Protein AF-A0A4Y7U403-F1 (afdb_monomer)

Nearest PDB structures (foldseek):
  3is6-assembly1_B  TM=7.990E-01  e=5.397E-08  Porphyromonas gingivalis W83
  3ftj-assembly1_A  TM=7.910E-01  e=5.397E-08  Aggregatibacter actinomycetemcomitans
  5lil-assembly1_B  TM=7.502E-01  e=8.445E-07  Aggregatibacter actinomycetemcomitans
  5f9q-assembly1_A  TM=7.438E-01  e=1.240E-06  Bacillus amyloliquefaciens
  5lj7-assembly1_B  TM=7.281E-01  e=1.240E-05  Aggregatibacter actinomycetemcomitans

pLDDT: mean 91.16, std 10.07, range [35.16, 98.31]

Foldseek 3Di:
DDDDDLVVQVVCVVPPVPPPDDKDKDPAFDWDWKADDPDIDTDRQEIEIAQCPCVPDVWAWPDADNHSQQVDAQEKEAEPVVCCVHQVPHDQAQGWMDDPNDTHGYGTYTYDDPPDPRDRRMYTYDDDRDPPD

Mean predicted aligned error: 4.53 Å

Structure (mmCIF, N/CA/C/O backbone):
data_AF-A0A4Y7U403-F1
#
_entry.id   AF-A0A4Y7U403-F1
#
loop_
_atom_site.group_PDB
_atom_site.id
_atom_site.type_symbol
_atom_site.label_atom_id
_atom_site.label_alt_id
_atom_site.label_comp_id
_atom_site.label_asym_id
_atom_site.label_entity_id
_atom_site.label_seq_id
_atom_site.pdbx_PDB_ins_code
_atom_site.Cartn_x
_atom_site.Cartn_y
_atom_site.Cartn_z
_atom_site.occupancy
_atom_site.B_iso_or_equiv
_atom_site.auth_seq_id
_atom_site.auth_comp_id
_atom_site.auth_asym_id
_atom_site.auth_atom_id
_atom_site.pdbx_PDB_model_num
ATOM 1 N N . TRP A 1 1 ? 24.349 -1.880 4.860 1.00 48.28 1 TRP A N 1
ATOM 2 C CA . TRP A 1 1 ? 23.546 -2.457 3.762 1.00 48.28 1 TRP A CA 1
ATOM 3 C C . TRP A 1 1 ? 23.717 -1.562 2.555 1.00 48.28 1 TRP A C 1
ATOM 5 O O . TRP A 1 1 ? 23.732 -0.351 2.746 1.00 48.28 1 TRP A O 1
ATOM 15 N N . ALA A 1 2 ? 23.935 -2.122 1.367 1.00 56.31 2 ALA A N 1
ATOM 16 C CA . ALA A 1 2 ? 24.107 -1.320 0.161 1.00 56.31 2 ALA A CA 1
ATOM 17 C C . ALA A 1 2 ? 22.740 -0.832 -0.331 1.00 56.31 2 ALA A C 1
ATOM 19 O O . ALA A 1 2 ? 21.804 -1.622 -0.437 1.00 56.31 2 ALA A O 1
ATOM 20 N N . THR A 1 3 ? 22.626 0.461 -0.610 1.00 72.62 3 THR A N 1
ATOM 21 C CA . THR A 1 3 ? 21.501 1.045 -1.338 1.00 72.62 3 THR A CA 1
ATOM 22 C C . THR A 1 3 ? 21.984 1.420 -2.727 1.00 72.62 3 THR A C 1
ATOM 24 O O . THR A 1 3 ? 23.070 1.975 -2.880 1.00 72.62 3 THR A O 1
ATOM 27 N N . ASN A 1 4 ? 21.185 1.110 -3.742 1.00 78.75 4 ASN A N 1
ATOM 28 C CA . ASN A 1 4 ? 21.453 1.549 -5.105 1.00 78.75 4 ASN A CA 1
ATOM 29 C C . ASN A 1 4 ? 20.567 2.747 -5.429 1.00 78.75 4 ASN A C 1
ATOM 31 O O . ASN A 1 4 ? 19.423 2.829 -4.979 1.00 78.75 4 ASN A O 1
ATOM 35 N N . SER A 1 5 ? 21.109 3.690 -6.194 1.00 82.38 5 SER A N 1
ATOM 36 C CA . SER A 1 5 ? 20.338 4.836 -6.657 1.00 82.38 5 SER A CA 1
ATOM 37 C C . SER A 1 5 ? 19.327 4.395 -7.720 1.00 82.38 5 SER A C 1
ATOM 39 O O . SER A 1 5 ? 19.569 3.441 -8.463 1.00 82.38 5 SER A O 1
ATOM 41 N N . ILE A 1 6 ? 18.204 5.108 -7.821 1.00 82.19 6 ILE A N 1
ATOM 42 C CA . ILE A 1 6 ? 17.210 4.862 -8.876 1.00 82.19 6 ILE A CA 1
ATOM 43 C C . ILE A 1 6 ? 17.862 4.881 -10.275 1.00 82.19 6 ILE A C 1
ATOM 45 O O . ILE A 1 6 ? 17.684 3.910 -11.006 1.00 82.19 6 ILE A O 1
ATOM 49 N N . PRO A 1 7 ? 18.707 5.876 -10.633 1.00 86.69 7 PRO A N 1
ATOM 50 C CA . PRO A 1 7 ? 19.388 5.889 -11.930 1.00 86.69 7 PRO A CA 1
ATOM 51 C C . PRO A 1 7 ? 20.252 4.656 -12.201 1.00 86.69 7 PRO A C 1
ATOM 53 O O . PRO A 1 7 ? 20.335 4.217 -13.345 1.00 86.69 7 PRO A O 1
ATOM 56 N N . PHE A 1 8 ? 20.885 4.082 -11.173 1.00 87.50 8 PHE A N 1
ATOM 57 C CA . PHE A 1 8 ? 21.668 2.860 -11.340 1.00 87.50 8 PHE A CA 1
ATOM 58 C C . PHE A 1 8 ? 20.768 1.674 -11.699 1.00 87.50 8 PHE A C 1
ATOM 60 O O . PHE A 1 8 ? 21.045 0.982 -12.673 1.00 87.50 8 PHE A O 1
ATOM 67 N N . GLY A 1 9 ? 19.667 1.478 -10.964 1.00 86.12 9 GLY A N 1
ATOM 68 C CA . GLY A 1 9 ? 18.719 0.399 -11.255 1.00 86.12 9 GLY A CA 1
ATOM 69 C C . GLY A 1 9 ? 18.097 0.521 -12.650 1.00 86.12 9 GLY A C 1
ATOM 70 O O . GLY A 1 9 ? 18.057 -0.465 -13.383 1.00 86.12 9 GLY A O 1
ATOM 71 N N . GLU A 1 10 ? 17.701 1.733 -13.050 1.00 86.12 10 GLU A N 1
ATOM 72 C CA . GLU A 1 10 ? 17.188 2.018 -14.401 1.00 86.12 10 GLU A CA 1
ATOM 73 C C . GLU A 1 10 ? 18.247 1.753 -15.482 1.00 86.12 10 GLU A C 1
ATOM 75 O O . GLU A 1 10 ? 17.957 1.128 -16.499 1.00 86.12 10 GLU A O 1
ATOM 80 N N . THR A 1 11 ? 19.502 2.152 -15.243 1.00 87.75 11 THR A N 1
ATOM 81 C CA . THR A 1 11 ? 20.608 1.872 -16.172 1.00 87.75 11 THR A CA 1
ATOM 82 C C . THR A 1 11 ? 20.812 0.372 -16.332 1.00 87.75 11 THR A C 1
ATOM 84 O O . THR A 1 11 ? 20.898 -0.102 -17.458 1.00 87.75 11 THR A O 1
ATOM 87 N N . CYS A 1 12 ? 20.840 -0.387 -15.233 1.00 88.94 12 CYS A N 1
ATOM 88 C CA . CYS A 1 12 ? 20.938 -1.844 -15.286 1.00 88.94 12 CYS A CA 1
ATOM 89 C C . CYS A 1 12 ? 19.792 -2.453 -16.097 1.00 88.94 12 CYS A C 1
ATOM 91 O O . CYS A 1 12 ? 20.042 -3.275 -16.972 1.00 88.94 12 CYS A O 1
ATOM 93 N N . LYS A 1 13 ? 18.548 -2.026 -15.858 1.00 87.62 13 LYS A N 1
ATOM 94 C CA . LYS A 1 13 ? 17.385 -2.504 -16.614 1.00 87.62 13 LYS A CA 1
ATOM 95 C C . LYS A 1 13 ? 17.474 -2.170 -18.109 1.00 87.62 13 LYS A C 1
ATOM 97 O O . LYS A 1 13 ? 17.004 -2.955 -18.927 1.00 87.62 13 LYS A O 1
ATOM 102 N N . ALA A 1 14 ? 18.069 -1.032 -18.464 1.00 88.88 14 ALA A N 1
ATOM 103 C CA . ALA A 1 14 ? 18.251 -0.613 -19.851 1.00 88.88 14 ALA A CA 1
ATOM 104 C C . ALA A 1 14 ? 19.426 -1.313 -20.560 1.00 88.88 14 ALA A C 1
ATOM 106 O O . ALA A 1 14 ? 19.373 -1.498 -21.774 1.00 88.88 14 ALA A O 1
ATOM 107 N N . THR A 1 15 ? 20.491 -1.679 -19.837 1.00 93.88 15 THR A N 1
ATOM 108 C CA . THR A 1 15 ? 21.738 -2.197 -20.434 1.00 93.88 15 THR A CA 1
ATOM 109 C C . THR A 1 15 ? 21.962 -3.694 -20.252 1.00 93.88 15 THR A C 1
ATOM 111 O O . THR A 1 15 ? 22.798 -4.252 -20.959 1.00 93.88 15 THR A O 1
ATOM 114 N N . ILE A 1 16 ? 21.235 -4.351 -19.344 1.00 93.00 16 ILE A N 1
ATOM 115 C CA . ILE A 1 16 ? 21.348 -5.786 -19.056 1.00 93.00 16 ILE A CA 1
ATOM 116 C C . ILE A 1 16 ? 20.037 -6.466 -19.485 1.00 93.00 16 ILE A C 1
ATOM 118 O O . ILE A 1 16 ? 19.051 -6.400 -18.745 1.00 93.00 16 ILE A O 1
ATOM 122 N N . PRO A 1 17 ? 19.9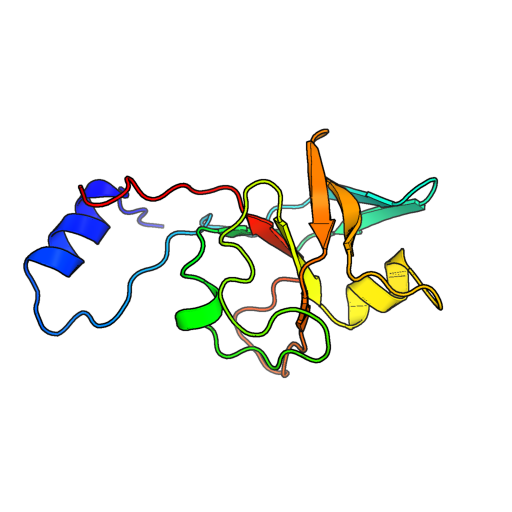97 -7.107 -20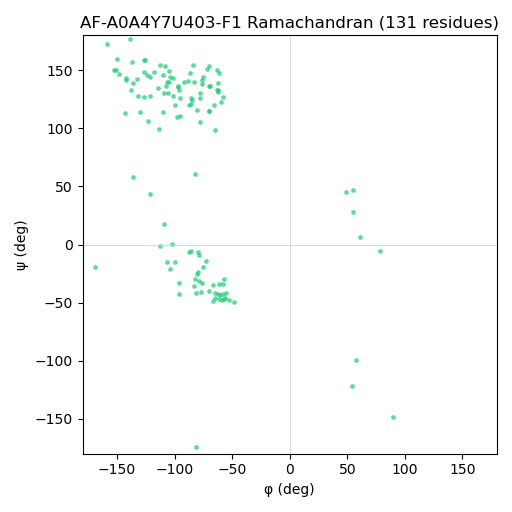.670 1.00 90.31 17 PRO A N 1
ATOM 123 C CA . PRO A 1 17 ? 18.779 -7.699 -21.232 1.00 90.31 17 PRO A CA 1
ATOM 124 C C . PRO A 1 17 ? 18.101 -8.737 -20.331 1.00 90.31 17 PRO A C 1
ATOM 126 O O . PRO A 1 17 ? 16.884 -8.892 -20.380 1.00 90.31 17 PRO A O 1
ATOM 129 N N . GLU A 1 18 ? 18.875 -9.440 -19.505 1.00 94.31 18 GLU A N 1
ATOM 130 C CA . GLU A 1 18 ? 18.404 -10.493 -18.605 1.00 94.31 18 GLU A CA 1
ATOM 131 C C . GLU A 1 18 ? 17.618 -9.954 -17.398 1.00 94.31 18 GLU A C 1
ATOM 133 O O . GLU A 1 18 ? 16.941 -10.717 -16.710 1.00 94.31 18 GLU A O 1
ATOM 138 N N . ILE A 1 19 ? 17.679 -8.647 -17.114 1.00 91.00 19 ILE A N 1
ATOM 139 C CA . ILE A 1 19 ? 16.875 -8.045 -16.048 1.00 91.00 19 ILE A CA 1
ATOM 140 C C . ILE A 1 19 ? 15.445 -7.870 -16.556 1.00 91.00 19 ILE A C 1
ATOM 142 O O . ILE A 1 19 ? 15.150 -6.950 -17.315 1.00 91.00 19 ILE A O 1
ATOM 146 N N . GLU A 1 20 ? 14.523 -8.714 -16.092 1.00 89.19 20 GLU A N 1
ATOM 147 C CA . GLU A 1 20 ? 13.111 -8.662 -16.493 1.00 89.19 20 GLU A CA 1
ATOM 148 C C . GLU A 1 20 ? 12.324 -7.545 -15.801 1.00 89.19 20 GLU A C 1
ATOM 150 O O . GLU A 1 20 ? 11.545 -6.852 -16.455 1.00 89.19 20 GLU A O 1
ATOM 155 N N . THR A 1 21 ? 12.545 -7.310 -14.508 1.00 89.19 21 THR A N 1
ATOM 156 C CA . THR A 1 21 ? 11.806 -6.308 -13.723 1.00 89.19 21 THR A CA 1
ATOM 157 C C . THR A 1 21 ? 12.698 -5.717 -12.635 1.00 89.19 21 T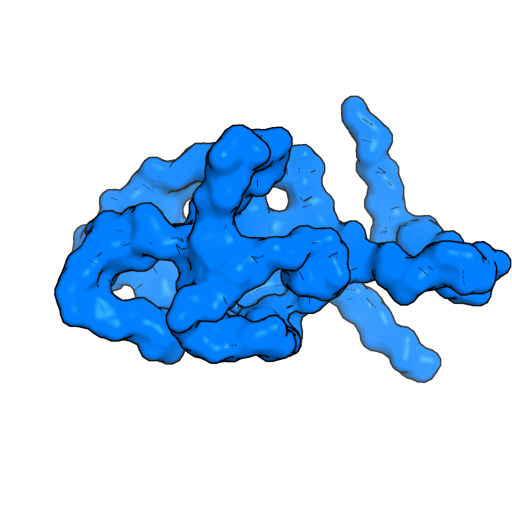HR A C 1
ATOM 159 O O . THR A 1 21 ? 13.549 -6.408 -12.078 1.00 89.19 21 THR A O 1
ATOM 162 N N . ILE A 1 22 ? 12.491 -4.436 -12.324 1.00 91.19 22 ILE A N 1
ATOM 163 C CA . ILE A 1 22 ? 13.083 -3.759 -11.165 1.00 91.19 22 ILE A CA 1
ATOM 164 C C . ILE A 1 22 ? 11.978 -3.093 -10.345 1.00 91.19 22 ILE A C 1
ATOM 166 O O . ILE A 1 22 ? 10.968 -2.650 -10.895 1.00 91.19 22 ILE A O 1
ATOM 170 N N . SER A 1 23 ? 12.188 -3.010 -9.035 1.00 91.44 23 SER A N 1
ATOM 171 C CA . SER A 1 23 ? 11.352 -2.242 -8.117 1.00 91.44 23 SER A CA 1
ATOM 172 C C . SER A 1 23 ? 12.239 -1.602 -7.062 1.00 91.44 23 SER A C 1
ATOM 174 O O . SER A 1 23 ? 13.232 -2.187 -6.618 1.00 91.44 23 SER A O 1
ATOM 176 N N . PHE A 1 24 ? 11.873 -0.391 -6.667 1.00 92.88 24 PHE A N 1
ATOM 177 C CA . PHE A 1 24 ? 12.520 0.352 -5.601 1.00 92.88 24 PHE A CA 1
ATOM 178 C C . PHE A 1 24 ? 11.634 0.388 -4.359 1.00 92.88 24 PHE A C 1
ATOM 180 O O . PHE A 1 24 ? 10.421 0.588 -4.427 1.00 92.88 24 PHE A O 1
ATOM 187 N N . MET A 1 25 ? 12.266 0.234 -3.202 1.00 92.94 25 MET A N 1
ATOM 188 C CA . MET A 1 25 ? 11.614 0.215 -1.898 1.00 92.94 25 MET A CA 1
ATOM 189 C C . MET A 1 25 ? 12.557 0.748 -0.825 1.00 92.94 25 MET A C 1
ATOM 191 O O . MET A 1 25 ? 13.778 0.773 -1.007 1.00 92.94 25 MET A O 1
ATOM 195 N N . ASN A 1 26 ? 11.996 1.172 0.302 1.00 90.44 26 ASN A N 1
ATOM 196 C CA . ASN A 1 26 ? 12.805 1.499 1.467 1.00 90.44 26 ASN A CA 1
ATOM 197 C C . ASN A 1 26 ? 13.548 0.257 1.978 1.00 90.44 26 ASN A C 1
ATOM 199 O O . ASN A 1 26 ? 13.072 -0.870 1.876 1.00 90.44 26 ASN A O 1
ATOM 203 N N . VAL A 1 27 ? 14.723 0.482 2.568 1.00 86.56 27 VAL A N 1
ATOM 204 C CA . VAL A 1 27 ? 15.613 -0.601 3.025 1.00 86.56 27 VAL A CA 1
ATOM 205 C C . VAL A 1 27 ? 15.003 -1.396 4.180 1.00 86.56 27 VAL A C 1
ATOM 207 O O . VAL A 1 27 ? 15.214 -2.601 4.282 1.00 86.56 27 VAL A O 1
ATOM 210 N N . TRP A 1 28 ? 14.253 -0.719 5.049 1.00 89.94 28 TRP A N 1
ATOM 211 C CA . TRP A 1 28 ? 13.674 -1.291 6.261 1.00 89.94 28 TRP A CA 1
ATOM 212 C C . TRP A 1 28 ? 12.187 -1.036 6.317 1.00 89.94 28 TRP A C 1
ATOM 214 O O . TRP A 1 28 ? 11.679 -0.080 5.725 1.00 89.94 28 TRP A O 1
ATOM 224 N N . TYR A 1 29 ? 11.511 -1.866 7.104 1.00 94.81 29 TYR A N 1
ATOM 225 C CA . TYR A 1 29 ? 10.199 -1.485 7.576 1.00 94.81 29 TYR A CA 1
ATOM 226 C C . TYR A 1 29 ? 10.283 -0.228 8.430 1.00 94.81 29 TYR A C 1
ATOM 228 O O . TYR A 1 29 ? 11.160 -0.082 9.284 1.00 94.81 29 TYR A O 1
ATOM 236 N N . ASN A 1 30 ? 9.308 0.640 8.221 1.00 94.06 30 ASN A N 1
ATOM 237 C CA . ASN A 1 30 ? 9.033 1.755 9.095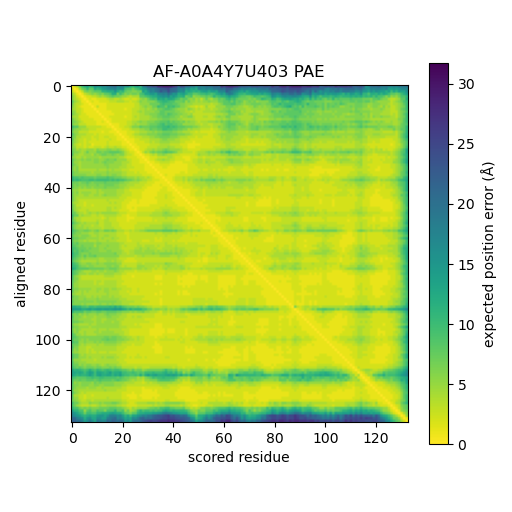 1.00 94.06 30 ASN A CA 1
ATOM 238 C C . ASN A 1 30 ? 8.106 1.301 10.229 1.00 94.06 30 ASN A C 1
ATOM 240 O O . ASN A 1 30 ? 7.246 0.433 10.050 1.00 94.06 30 ASN A O 1
ATOM 244 N N . GLY A 1 31 ? 8.292 1.916 11.396 1.00 96.38 31 GLY A N 1
ATOM 245 C CA . GLY A 1 31 ? 7.375 1.807 12.521 1.00 96.38 31 GLY A CA 1
ATOM 246 C C . GLY A 1 31 ? 6.655 3.129 12.738 1.00 96.38 31 GLY A C 1
ATOM 247 O O . GLY A 1 31 ? 7.312 4.110 13.075 1.00 96.38 31 GLY A O 1
ATOM 248 N N . ASP A 1 32 ? 5.340 3.171 12.536 1.00 96.94 32 ASP A N 1
ATOM 249 C CA . ASP A 1 32 ? 4.560 4.405 12.670 1.00 96.94 32 ASP A CA 1
ATOM 250 C C . ASP A 1 32 ? 3.066 4.129 12.907 1.00 96.94 32 ASP A C 1
ATOM 252 O O . ASP A 1 32 ? 2.587 2.995 12.840 1.00 96.94 32 ASP A O 1
ATOM 256 N N . VAL A 1 33 ? 2.316 5.190 13.194 1.00 97.50 33 VAL A N 1
ATOM 257 C CA . VAL A 1 33 ? 0.872 5.166 13.380 1.00 97.50 33 VAL A CA 1
ATOM 258 C C . VAL A 1 33 ? 0.146 5.308 12.043 1.00 97.50 33 VAL A C 1
ATOM 260 O O . VAL A 1 33 ? 0.216 6.345 11.382 1.00 97.50 33 VAL A O 1
ATOM 263 N N . VAL A 1 34 ? -0.672 4.310 11.724 1.00 97.94 34 VAL A N 1
ATOM 264 C CA . VAL A 1 34 ? -1.685 4.350 10.666 1.00 97.94 34 VAL A CA 1
ATOM 265 C C . VAL A 1 34 ? -3.042 4.690 11.285 1.00 97.94 34 VAL A C 1
ATOM 267 O O . VAL A 1 34 ? -3.410 4.169 12.343 1.00 97.94 34 VAL A O 1
ATOM 270 N N . LYS A 1 35 ? -3.797 5.598 10.660 1.00 97.56 35 LYS A N 1
ATOM 271 C CA . LYS A 1 35 ? -5.084 6.084 11.188 1.00 97.56 35 LYS A CA 1
ATOM 272 C C . LYS A 1 35 ? -6.229 5.823 10.218 1.00 97.56 35 LYS A C 1
ATOM 274 O O . LYS A 1 35 ? -6.065 5.973 9.012 1.00 97.56 35 LYS A O 1
ATOM 279 N N . PHE A 1 36 ? -7.403 5.516 10.759 1.00 96.69 36 PHE A N 1
ATOM 280 C CA . PHE A 1 36 ? -8.662 5.436 10.015 1.00 96.69 36 PHE A CA 1
ATOM 281 C C . PHE A 1 36 ? -9.801 5.974 10.886 1.00 96.69 36 PHE A C 1
ATOM 283 O O . PHE A 1 36 ? -10.122 5.400 11.931 1.00 96.69 36 PHE A O 1
ATOM 290 N N . GLY A 1 37 ? -10.385 7.111 10.495 1.00 91.62 37 GLY A N 1
ATOM 291 C CA . GLY A 1 37 ? -11.328 7.845 11.342 1.00 91.6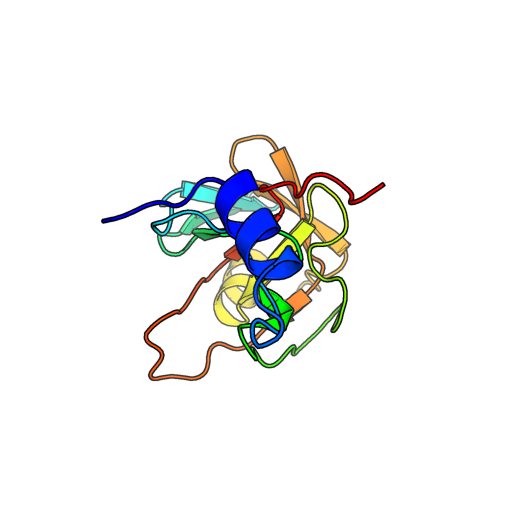2 37 GLY A CA 1
ATOM 292 C C . GLY A 1 37 ? -10.717 8.153 12.716 1.00 91.62 37 GLY A C 1
ATOM 293 O O . GLY A 1 37 ? -9.648 8.754 12.810 1.00 91.62 37 GLY A O 1
ATOM 294 N N . ASN A 1 38 ? -11.366 7.683 13.784 1.00 92.12 38 ASN A N 1
ATOM 295 C CA . ASN A 1 38 ? -10.880 7.845 15.162 1.00 92.12 38 ASN A CA 1
ATOM 296 C C . ASN A 1 38 ? -9.913 6.735 15.617 1.00 92.12 38 ASN A C 1
ATOM 298 O O . ASN A 1 38 ? -9.356 6.821 16.712 1.00 92.12 38 ASN A O 1
ATOM 302 N N . LYS A 1 39 ? -9.707 5.687 14.808 1.00 94.00 39 LYS A N 1
ATOM 303 C CA . LYS A 1 39 ? -8.810 4.574 15.138 1.00 94.00 39 LYS A CA 1
ATOM 304 C C . LYS A 1 39 ? -7.370 4.934 14.787 1.00 94.00 39 LYS A C 1
ATOM 306 O O . LYS A 1 39 ? -7.100 5.525 13.741 1.00 94.00 39 LYS A O 1
ATOM 311 N N . LYS A 1 40 ? -6.445 4.540 15.659 1.00 95.50 40 LYS A N 1
ATOM 312 C CA . LYS A 1 40 ? -4.998 4.684 15.478 1.00 95.50 40 LYS A CA 1
ATOM 313 C C . LYS A 1 40 ? -4.349 3.346 15.795 1.00 95.50 40 LYS A C 1
ATOM 315 O O . LYS A 1 40 ? -4.597 2.803 16.870 1.00 95.50 40 LYS A O 1
ATOM 320 N N . LEU A 1 41 ? -3.533 2.841 14.883 1.00 96.12 41 LEU A N 1
ATOM 321 C CA . LEU A 1 41 ? -2.808 1.591 15.046 1.00 96.12 41 LEU A CA 1
ATOM 322 C C . LEU A 1 41 ? -1.327 1.848 14.804 1.00 96.12 41 LEU A C 1
ATOM 324 O O . LEU A 1 41 ? -0.967 2.420 13.781 1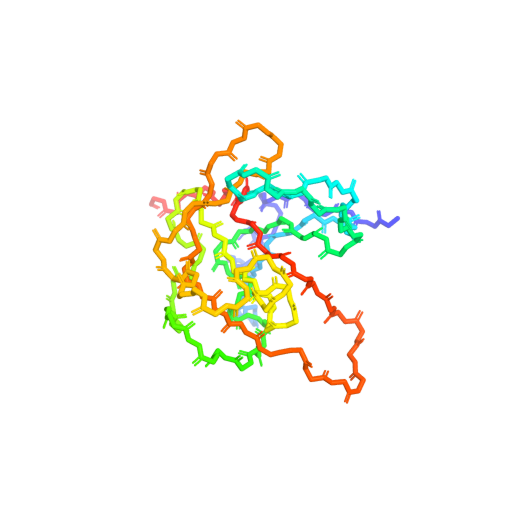.00 96.12 41 LEU A O 1
ATOM 328 N N . PHE A 1 42 ? -0.481 1.456 15.751 1.00 97.00 42 PHE A N 1
ATOM 329 C CA . PHE A 1 42 ? 0.962 1.483 15.549 1.00 97.00 42 PHE A CA 1
ATOM 330 C C . PHE A 1 42 ? 1.398 0.168 14.907 1.00 97.00 42 PHE A C 1
ATOM 332 O O . PHE A 1 42 ? 1.201 -0.893 15.499 1.00 97.00 42 PHE A O 1
ATOM 339 N N . ASP A 1 43 ? 1.999 0.247 13.725 1.00 97.44 43 ASP A N 1
ATOM 340 C CA . ASP A 1 43 ? 2.499 -0.905 12.980 1.00 97.44 43 ASP A CA 1
ATOM 341 C C . ASP A 1 43 ? 4.018 -0.805 12.803 1.00 97.44 43 ASP A C 1
ATOM 343 O O . ASP A 1 43 ? 4.566 0.293 12.754 1.00 97.44 43 ASP A O 1
ATOM 347 N N . LYS A 1 44 ? 4.708 -1.950 12.754 1.00 96.75 44 LYS A N 1
ATOM 348 C CA . LYS A 1 44 ? 6.179 -2.046 12.651 1.00 96.75 44 LYS A CA 1
ATOM 349 C C . LYS A 1 44 ? 6.666 -2.625 11.322 1.00 96.75 44 LYS A C 1
ATOM 351 O O . LYS A 1 44 ? 7.869 -2.799 11.145 1.00 96.75 44 LYS A O 1
ATOM 356 N N . LYS A 1 45 ? 5.749 -2.998 10.433 1.00 96.44 45 LYS A N 1
ATOM 357 C CA . LYS A 1 45 ? 5.999 -3.654 9.149 1.00 96.44 45 LYS A CA 1
ATOM 358 C C . LYS A 1 45 ? 5.432 -2.809 8.003 1.00 96.44 45 LYS A C 1
ATOM 360 O O . LYS A 1 45 ? 4.815 -3.332 7.076 1.00 96.44 45 LYS A O 1
ATOM 365 N N . ILE A 1 46 ? 5.644 -1.493 8.064 1.00 97.50 46 ILE A N 1
ATOM 366 C CA . ILE A 1 46 ? 5.242 -0.562 7.008 1.00 97.50 46 ILE A CA 1
ATOM 367 C C . ILE A 1 46 ? 6.337 -0.509 5.944 1.00 97.50 46 ILE A C 1
ATOM 369 O O . ILE A 1 46 ? 7.482 -0.189 6.251 1.00 97.50 46 ILE A O 1
ATOM 373 N N . MET A 1 47 ? 5.990 -0.782 4.690 1.00 97.19 47 MET A N 1
ATOM 374 C CA . MET A 1 47 ? 6.877 -0.629 3.541 1.00 97.19 47 MET A CA 1
ATOM 375 C C . MET A 1 47 ? 6.421 0.534 2.658 1.00 97.19 47 MET A C 1
ATOM 377 O O . MET A 1 47 ? 5.227 0.789 2.508 1.00 97.19 47 MET A O 1
ATOM 381 N N . VAL A 1 48 ? 7.384 1.231 2.059 1.00 96.31 48 VAL A N 1
ATOM 382 C CA . VAL A 1 48 ? 7.142 2.236 1.020 1.00 96.31 48 VAL A CA 1
ATOM 383 C C . VAL A 1 48 ? 7.896 1.798 -0.222 1.00 96.31 48 VAL A C 1
ATOM 385 O O . VAL A 1 48 ? 9.094 1.518 -0.145 1.00 96.31 48 VAL A O 1
ATOM 388 N N . SER A 1 49 ? 7.199 1.733 -1.349 1.00 95.31 49 SER A N 1
ATOM 389 C CA . SER A 1 49 ? 7.764 1.263 -2.611 1.00 95.31 49 SER A CA 1
ATOM 390 C C . SER A 1 49 ? 7.317 2.109 -3.797 1.00 95.31 49 SER A C 1
ATOM 392 O O . SER A 1 49 ? 6.526 3.055 -3.673 1.00 95.31 49 SER A O 1
ATOM 394 N N . ASP A 1 50 ? 7.860 1.763 -4.958 1.00 94.00 50 ASP A N 1
ATOM 395 C CA . ASP A 1 50 ? 7.312 2.138 -6.251 1.00 94.00 50 ASP A CA 1
ATOM 396 C C . ASP A 1 50 ? 6.163 1.203 -6.671 1.00 94.00 50 ASP A C 1
ATOM 398 O O . ASP A 1 50 ? 5.706 0.339 -5.912 1.00 94.00 50 ASP A O 1
ATOM 402 N N . ASN A 1 51 ? 5.680 1.395 -7.899 1.00 92.00 51 ASN A N 1
ATOM 403 C CA . ASN A 1 51 ? 4.581 0.628 -8.468 1.00 92.00 51 ASN A CA 1
ATOM 404 C C . ASN A 1 51 ? 4.958 -0.772 -8.978 1.00 92.00 51 ASN A C 1
ATOM 406 O O . ASN A 1 51 ? 4.043 -1.529 -9.281 1.00 92.00 51 ASN A O 1
ATOM 410 N N . GLY A 1 52 ? 6.248 -1.118 -9.050 1.00 91.50 52 GLY A N 1
ATOM 411 C CA . GLY A 1 52 ? 6.722 -2.435 -9.500 1.00 91.50 52 GLY A CA 1
ATOM 412 C C . GLY A 1 52 ? 6.764 -3.494 -8.395 1.00 91.50 52 GLY A C 1
ATOM 413 O O . GLY A 1 52 ? 7.044 -4.659 -8.660 1.00 91.50 52 GLY A O 1
ATOM 414 N N . PHE A 1 53 ? 6.484 -3.119 -7.145 1.00 93.8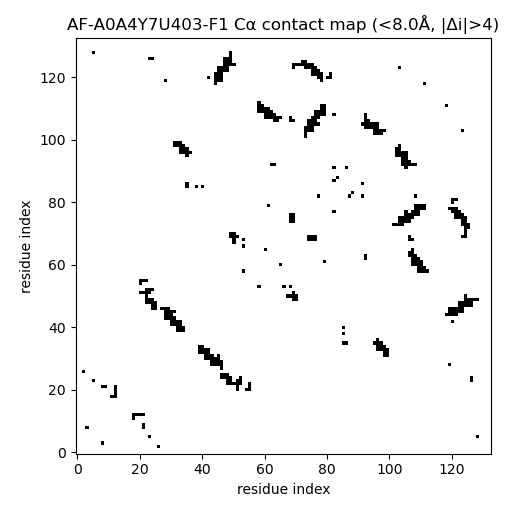1 53 PHE A N 1
ATOM 415 C CA . PHE A 1 53 ? 6.630 -4.013 -5.995 1.00 93.81 53 PHE A CA 1
ATOM 416 C C . PHE A 1 53 ? 5.819 -5.315 -6.139 1.00 93.81 53 PHE A C 1
ATOM 418 O O . PHE A 1 53 ? 6.344 -6.408 -5.937 1.00 93.81 53 PHE A O 1
ATOM 425 N N . PHE A 1 54 ? 4.554 -5.215 -6.551 1.00 93.19 54 PHE A N 1
ATOM 426 C CA . PHE A 1 54 ? 3.670 -6.378 -6.711 1.00 93.19 54 PHE A CA 1
ATOM 427 C C . PHE A 1 54 ? 3.902 -7.166 -8.009 1.00 93.19 54 PHE A C 1
ATOM 429 O O . PHE A 1 54 ? 3.327 -8.241 -8.163 1.00 93.19 54 PHE A O 1
ATOM 436 N N . ASP A 1 55 ? 4.763 -6.676 -8.907 1.00 90.75 55 ASP A N 1
ATOM 437 C CA . ASP A 1 55 ? 5.221 -7.443 -10.070 1.00 90.75 55 ASP A CA 1
ATOM 438 C C . ASP A 1 55 ? 6.339 -8.426 -9.674 1.00 90.75 55 ASP A C 1
ATOM 440 O O . ASP A 1 55 ? 6.519 -9.459 -10.313 1.00 90.75 55 ASP A O 1
ATOM 444 N N . ILE A 1 56 ? 7.072 -8.120 -8.594 1.00 90.94 56 ILE A N 1
ATOM 445 C CA . ILE A 1 56 ? 8.172 -8.944 -8.069 1.00 90.94 56 ILE A CA 1
ATOM 446 C C . ILE A 1 56 ? 7.701 -9.862 -6.940 1.00 90.94 56 ILE A C 1
ATOM 448 O O . ILE A 1 56 ? 8.095 -11.027 -6.887 1.00 90.94 56 ILE A O 1
ATOM 452 N N . PHE A 1 57 ? 6.877 -9.354 -6.019 1.00 89.62 57 PHE A N 1
ATOM 453 C CA . PHE A 1 57 ? 6.396 -10.124 -4.873 1.00 89.62 57 PHE A CA 1
ATOM 454 C C . PHE A 1 57 ? 4.990 -10.681 -5.141 1.00 89.62 57 PHE A C 1
ATOM 456 O O . PHE A 1 57 ? 4.022 -9.913 -5.136 1.00 89.62 57 PHE A O 1
ATOM 463 N N . PRO A 1 58 ? 4.835 -12.008 -5.319 1.00 85.31 58 PRO A N 1
ATOM 464 C CA . PRO A 1 58 ? 3.578 -12.622 -5.741 1.00 85.31 58 PRO A CA 1
ATOM 465 C C . PRO A 1 58 ? 2.620 -12.833 -4.557 1.00 85.31 58 PRO A C 1
ATOM 467 O O . PRO A 1 58 ? 2.247 -13.959 -4.226 1.00 85.31 58 PRO A O 1
ATOM 470 N N . PHE A 1 59 ? 2.228 -11.753 -3.880 1.00 93.06 59 PHE A N 1
ATOM 471 C CA . PHE A 1 59 ? 1.219 -11.828 -2.826 1.00 93.06 59 PHE A CA 1
ATOM 472 C C . PHE A 1 59 ? -0.164 -12.135 -3.415 1.00 93.06 59 PHE A C 1
ATOM 474 O O . PHE A 1 59 ? -0.580 -11.549 -4.416 1.00 93.06 59 PHE A O 1
ATOM 481 N N . GLU A 1 60 ? -0.909 -13.036 -2.771 1.00 94.94 60 GLU A N 1
ATOM 482 C CA . GLU A 1 60 ? -2.284 -13.340 -3.169 1.00 94.94 60 GLU A CA 1
ATOM 483 C C . GLU A 1 60 ? -3.183 -12.140 -2.846 1.00 94.94 60 GLU A C 1
ATOM 485 O O . GLU A 1 60 ? -3.385 -11.798 -1.680 1.00 94.94 60 GLU A O 1
ATOM 490 N N . VAL A 1 61 ? -3.743 -11.500 -3.873 1.00 96.31 61 VAL A N 1
ATOM 491 C CA . VAL A 1 61 ? -4.721 -10.419 -3.696 1.00 96.31 61 VAL A CA 1
ATOM 492 C C . VAL A 1 61 ? -6.096 -11.014 -3.410 1.00 96.31 61 VAL A C 1
ATOM 494 O O . VAL A 1 61 ? -6.709 -11.641 -4.276 1.00 96.31 61 VAL A O 1
ATOM 497 N N . LEU A 1 62 ? -6.607 -10.748 -2.211 1.00 96.81 62 LEU A N 1
ATOM 498 C CA . LEU A 1 62 ? -7.920 -11.200 -1.754 1.00 96.81 62 LEU A CA 1
ATOM 499 C C . LEU A 1 62 ? -9.039 -10.277 -2.241 1.00 96.81 62 LEU A C 1
ATOM 501 O O . LEU A 1 62 ? -10.137 -10.733 -2.561 1.00 96.81 62 LEU A O 1
ATOM 505 N N . LYS A 1 63 ? -8.769 -8.967 -2.309 1.00 96.81 63 LYS A N 1
ATOM 50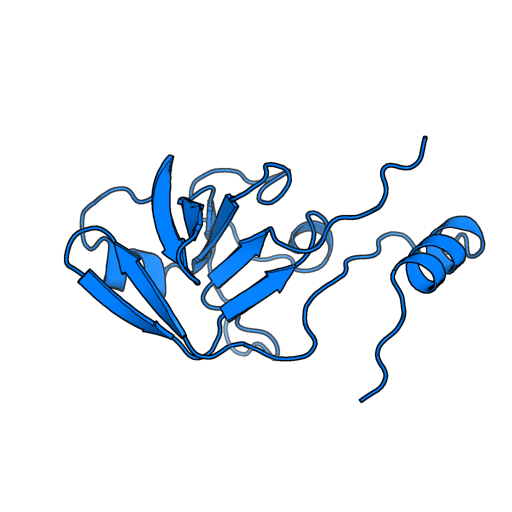6 C CA . LYS A 1 63 ? -9.763 -7.958 -2.694 1.00 96.81 63 LYS A CA 1
ATOM 507 C C . LYS A 1 63 ? -9.124 -6.728 -3.332 1.00 96.81 63 LYS A C 1
ATOM 509 O O . LYS A 1 63 ? -8.016 -6.350 -2.964 1.00 96.81 63 LYS A O 1
ATOM 514 N N . GLY A 1 64 ? -9.858 -6.069 -4.230 1.00 96.19 64 GLY A N 1
ATOM 515 C CA . GLY A 1 64 ? -9.440 -4.822 -4.875 1.00 96.19 64 GLY A CA 1
ATOM 516 C C . GLY A 1 64 ? -8.653 -5.041 -6.169 1.00 96.19 64 GLY A C 1
ATOM 517 O O . GLY A 1 64 ? -8.904 -5.997 -6.907 1.00 96.19 64 GLY A O 1
ATOM 518 N N . ALA A 1 65 ? -7.727 -4.131 -6.464 1.00 94.38 65 ALA A N 1
ATOM 519 C CA . ALA A 1 65 ? -6.927 -4.173 -7.684 1.00 94.38 65 ALA A CA 1
ATOM 520 C C . ALA A 1 65 ? -5.911 -5.330 -7.658 1.00 94.38 65 ALA A C 1
ATOM 522 O O . ALA A 1 65 ? -5.227 -5.554 -6.663 1.00 94.38 65 ALA A O 1
ATOM 523 N N . ARG A 1 66 ? -5.779 -6.060 -8.770 1.00 92.81 66 ARG A N 1
ATOM 524 C CA . ARG A 1 66 ? -4.777 -7.139 -8.919 1.00 92.81 66 ARG A CA 1
ATOM 525 C C . ARG A 1 66 ? -3.530 -6.711 -9.691 1.00 92.81 66 ARG A C 1
ATOM 527 O O . ARG A 1 66 ? -2.540 -7.425 -9.694 1.00 92.81 66 ARG A O 1
ATOM 534 N N . LYS A 1 67 ? -3.618 -5.582 -10.388 1.00 90.38 67 LYS A N 1
ATOM 535 C CA . LYS A 1 67 ? -2.573 -4.982 -11.222 1.00 90.38 67 LYS A CA 1
ATOM 536 C C . LYS A 1 67 ? -2.570 -3.487 -10.951 1.00 90.38 67 LYS A C 1
ATOM 538 O O . LYS A 1 67 ? -3.598 -2.964 -10.518 1.00 90.38 67 LYS A O 1
ATOM 543 N N . ASP A 1 68 ? -1.451 -2.816 -11.208 1.00 90.38 68 ASP A N 1
ATOM 544 C CA . ASP A 1 68 ? -1.325 -1.363 -11.036 1.00 90.38 68 ASP A CA 1
ATOM 545 C C . ASP A 1 68 ? -1.693 -0.872 -9.615 1.00 90.38 68 ASP A C 1
ATOM 547 O O . ASP A 1 68 ? -2.108 0.271 -9.428 1.00 90.38 68 ASP A O 1
ATOM 551 N N . ILE A 1 69 ? -1.518 -1.727 -8.597 1.00 93.75 69 ILE A N 1
ATOM 552 C CA . ILE A 1 69 ? -1.990 -1.499 -7.217 1.00 93.75 69 ILE A CA 1
ATOM 553 C C . ILE A 1 69 ? -1.461 -0.177 -6.650 1.00 93.75 69 ILE A C 1
ATOM 555 O O . ILE A 1 69 ? -2.207 0.564 -6.012 1.00 93.75 69 ILE A O 1
ATOM 559 N N . LEU A 1 70 ? -0.184 0.118 -6.912 1.00 94.25 70 LEU A N 1
ATOM 560 C CA . LEU A 1 70 ? 0.512 1.305 -6.413 1.00 94.25 70 LEU A CA 1
ATOM 561 C C . LEU A 1 70 ? 0.817 2.336 -7.512 1.00 94.25 70 LEU A C 1
ATOM 563 O O . LEU A 1 70 ? 1.694 3.184 -7.349 1.00 94.25 70 LEU A O 1
ATOM 567 N N . LYS A 1 71 ? 0.134 2.251 -8.663 1.00 90.75 71 LYS A N 1
ATOM 568 C CA . LYS A 1 71 ? 0.364 3.150 -9.807 1.00 90.75 71 LYS A CA 1
ATOM 569 C C . LYS A 1 71 ? -0.111 4.572 -9.527 1.00 90.75 71 LYS A C 1
ATOM 571 O O . LYS A 1 71 ? 0.533 5.539 -9.926 1.00 90.75 71 LYS A O 1
ATOM 576 N N . GLU A 1 72 ? -1.251 4.699 -8.858 1.00 90.38 72 GLU A N 1
ATOM 577 C CA . GLU A 1 72 ? -1.778 5.998 -8.456 1.00 90.38 72 GLU A CA 1
ATOM 578 C C . GLU A 1 72 ? -0.993 6.560 -7.270 1.00 90.38 72 GLU A C 1
ATOM 580 O O . GLU A 1 72 ? -0.597 5.830 -6.358 1.00 90.38 72 GLU A O 1
ATOM 585 N N . LYS A 1 73 ? -0.810 7.884 -7.251 1.00 89.25 73 LYS A N 1
ATOM 586 C CA . LYS A 1 73 ? -0.256 8.563 -6.077 1.00 89.25 73 LYS A CA 1
ATOM 587 C C . LYS A 1 73 ? -1.175 8.350 -4.883 1.00 89.25 73 LYS A C 1
ATOM 589 O O . LYS A 1 73 ? -2.393 8.311 -5.036 1.00 89.25 73 LYS A O 1
ATOM 594 N N . PHE A 1 74 ? -0.568 8.291 -3.705 1.00 95.81 74 PHE A N 1
ATOM 595 C CA . PHE A 1 74 ? -1.285 8.125 -2.450 1.00 95.81 74 PHE A CA 1
ATOM 596 C C . PHE A 1 74 ? -2.189 6.885 -2.447 1.00 95.81 74 PHE A C 1
ATOM 598 O O . PHE A 1 74 ? -3.353 6.926 -2.057 1.00 95.81 74 PHE A O 1
ATOM 605 N N . SER A 1 75 ? -1.642 5.762 -2.897 1.00 97.50 75 SER A N 1
ATOM 606 C CA . SER A 1 75 ? -2.282 4.453 -2.838 1.00 97.50 75 SER A CA 1
ATOM 607 C C . SER A 1 75 ? -1.606 3.561 -1.801 1.00 97.50 75 SER A C 1
ATOM 609 O O . SER A 1 75 ? -0.429 3.730 -1.466 1.00 97.50 75 SER A O 1
ATOM 611 N N . VAL A 1 76 ? -2.367 2.612 -1.262 1.00 98.25 76 VAL A N 1
ATOM 612 C CA . VAL A 1 76 ? -1.855 1.633 -0.305 1.00 98.25 76 VAL A CA 1
ATOM 613 C C . VAL A 1 76 ? -2.475 0.262 -0.536 1.00 98.25 76 VAL A C 1
ATOM 615 O O . VAL A 1 76 ? -3.669 0.130 -0.820 1.00 98.25 76 VAL A O 1
ATOM 618 N N . ALA A 1 77 ? -1.647 -0.763 -0.384 1.00 98.25 77 ALA A N 1
ATOM 619 C CA . ALA A 1 77 ? -2.077 -2.140 -0.222 1.00 98.25 77 ALA A CA 1
ATOM 620 C C . ALA A 1 77 ? -1.908 -2.549 1.244 1.00 98.25 77 ALA A C 1
ATOM 622 O O . ALA A 1 77 ? -0.906 -2.200 1.872 1.00 98.25 77 ALA A O 1
ATOM 623 N N . ILE A 1 78 ? -2.871 -3.290 1.784 1.00 98.19 78 ILE A N 1
ATOM 624 C CA . ILE A 1 78 ? -2.886 -3.695 3.196 1.00 98.19 78 ILE A CA 1
ATOM 625 C C . ILE A 1 78 ? -2.988 -5.212 3.323 1.00 98.19 78 ILE A C 1
ATOM 627 O O . ILE A 1 78 ? -3.641 -5.861 2.505 1.00 98.19 78 ILE A O 1
ATOM 631 N N . SER A 1 79 ? -2.355 -5.793 4.340 1.00 97.81 79 SER A N 1
ATOM 632 C CA . SER A 1 79 ? -2.534 -7.216 4.617 1.00 97.81 79 SER A CA 1
ATOM 633 C C . SER A 1 79 ? -3.940 -7.503 5.161 1.00 97.81 79 SER A C 1
ATOM 635 O O . SER A 1 79 ? -4.570 -6.635 5.767 1.00 97.81 79 SER A O 1
ATOM 637 N N . GLU A 1 80 ? -4.427 -8.729 4.955 1.00 97.12 80 GLU A N 1
ATOM 638 C CA . GLU A 1 80 ? -5.708 -9.229 5.488 1.00 97.12 80 GLU A CA 1
ATOM 639 C C . GLU A 1 80 ? -5.851 -8.936 6.992 1.00 97.12 80 GLU A C 1
ATOM 641 O O . GLU A 1 80 ? -6.811 -8.300 7.418 1.00 97.12 80 GLU A O 1
ATOM 646 N N . GLU A 1 81 ? -4.822 -9.271 7.775 1.00 95.75 81 GLU A N 1
ATOM 647 C CA . GLU A 1 81 ? -4.784 -9.051 9.226 1.00 95.75 81 GLU A CA 1
ATOM 648 C C . GLU A 1 81 ? -4.970 -7.569 9.600 1.00 95.75 81 GLU A C 1
ATOM 650 O O . GLU A 1 81 ? -5.718 -7.234 10.518 1.00 95.75 81 GLU A O 1
ATOM 655 N N . GLN A 1 82 ? -4.327 -6.653 8.869 1.00 96.81 82 GLN A N 1
ATOM 656 C CA . GLN A 1 82 ? -4.444 -5.220 9.143 1.00 96.81 82 GLN A CA 1
ATOM 657 C C . GLN A 1 82 ? -5.762 -4.616 8.663 1.00 96.81 82 GLN A C 1
ATOM 659 O O . GLN A 1 82 ? -6.282 -3.691 9.298 1.00 96.81 82 GLN A O 1
ATOM 664 N N . ALA A 1 83 ? -6.313 -5.127 7.560 1.00 96.75 83 ALA A N 1
ATOM 665 C CA . ALA A 1 83 ? -7.643 -4.751 7.102 1.00 96.75 83 ALA A CA 1
ATOM 666 C C . ALA A 1 83 ? -8.688 -5.062 8.183 1.00 96.75 83 ALA A C 1
ATOM 668 O O . ALA A 1 83 ? -9.457 -4.176 8.567 1.00 96.75 83 ALA A O 1
ATOM 669 N N . ASP A 1 84 ? -8.637 -6.267 8.749 1.00 95.25 84 ASP A N 1
ATOM 670 C CA . ASP A 1 84 ? -9.561 -6.714 9.790 1.00 95.25 84 ASP A CA 1
ATOM 671 C C . ASP A 1 84 ? -9.414 -5.896 11.082 1.00 95.25 84 ASP A C 1
ATOM 673 O O . ASP A 1 84 ? -10.406 -5.475 11.683 1.00 95.25 84 ASP A O 1
ATOM 677 N N . LEU A 1 85 ? -8.184 -5.581 11.499 1.00 95.25 85 LEU A N 1
ATOM 678 C CA . LEU A 1 85 ? -7.946 -4.765 12.695 1.00 95.25 85 LEU A CA 1
ATOM 679 C C . LEU A 1 85 ? -8.479 -3.333 12.542 1.00 95.25 85 LEU A C 1
ATOM 681 O O . LEU A 1 85 ? -9.137 -2.798 13.447 1.00 95.25 85 LEU A O 1
ATOM 685 N N . LEU A 1 86 ? -8.199 -2.697 11.403 1.00 95.12 86 LEU A N 1
ATOM 686 C CA . LEU A 1 86 ? -8.487 -1.281 11.197 1.00 95.12 86 LEU A CA 1
ATOM 687 C C . LEU A 1 86 ? -9.954 -1.044 10.808 1.00 95.12 86 LEU A C 1
ATOM 689 O O . LEU A 1 86 ? -10.603 -0.143 11.353 1.00 95.12 86 LEU A O 1
ATOM 693 N N . PHE A 1 87 ? -10.518 -1.887 9.943 1.00 95.00 87 PHE A N 1
ATOM 694 C CA . PHE A 1 87 ? -11.861 -1.716 9.384 1.00 95.00 87 PHE A CA 1
ATOM 695 C C . PHE A 1 87 ? -12.910 -2.642 10.013 1.00 95.00 87 PHE A C 1
ATOM 697 O O . PHE A 1 87 ? -14.088 -2.285 10.042 1.00 95.00 87 PHE A O 1
ATOM 704 N N . ARG A 1 88 ? -12.506 -3.755 10.638 1.00 89.88 88 ARG A N 1
ATOM 705 C CA . ARG A 1 88 ? -13.404 -4.767 11.221 1.00 89.88 88 ARG A CA 1
ATOM 706 C C . ARG A 1 88 ? -14.373 -5.340 10.185 1.00 89.88 88 ARG A C 1
ATOM 708 O O . ARG A 1 88 ? -13.991 -6.195 9.408 1.00 89.88 88 ARG A O 1
ATOM 715 N N . ASN A 1 89 ? -15.611 -4.850 10.165 1.00 87.12 89 ASN A N 1
ATOM 716 C CA . ASN A 1 89 ? -16.671 -5.330 9.270 1.00 87.12 89 ASN A CA 1
ATOM 717 C C . ASN A 1 89 ? -16.902 -4.394 8.077 1.00 87.12 89 ASN A C 1
ATOM 719 O O . ASN A 1 89 ? -17.813 -4.603 7.279 1.00 87.12 89 ASN A O 1
ATOM 723 N N . GLU A 1 90 ? -16.134 -3.313 7.991 1.00 93.81 90 GLU A N 1
ATOM 724 C CA . GLU A 1 90 ? -16.246 -2.345 6.917 1.00 93.81 90 GLU A CA 1
ATOM 725 C C . GLU A 1 90 ? -15.369 -2.729 5.723 1.00 93.81 90 GLU A C 1
ATOM 727 O O . GLU A 1 90 ? -14.223 -3.129 5.895 1.00 93.81 90 GLU A O 1
ATOM 732 N N . ASP A 1 91 ? -15.873 -2.527 4.501 1.00 95.75 91 ASP A N 1
ATOM 733 C CA . ASP A 1 91 ? -15.057 -2.687 3.295 1.00 95.75 91 ASP A CA 1
ATOM 734 C C . ASP A 1 91 ? -13.941 -1.628 3.260 1.00 95.75 91 ASP A C 1
ATOM 736 O O . ASP A 1 91 ? -14.272 -0.434 3.273 1.00 95.75 91 ASP A O 1
ATOM 740 N N . PRO A 1 92 ? -12.649 -2.012 3.239 1.00 96.56 92 PRO A N 1
ATOM 741 C CA . PRO A 1 92 ? -11.558 -1.048 3.203 1.00 96.56 92 PRO A CA 1
ATOM 742 C C . PRO A 1 92 ? -11.306 -0.491 1.801 1.00 96.56 92 PRO A C 1
ATOM 744 O O . PRO A 1 92 ? -10.751 0.597 1.689 1.00 96.56 92 PRO A O 1
ATOM 747 N N . ILE A 1 93 ? -11.691 -1.198 0.731 1.00 97.81 93 ILE A N 1
ATOM 748 C CA . ILE A 1 93 ? -11.350 -0.795 -0.639 1.00 97.81 93 ILE A CA 1
ATOM 749 C C . ILE A 1 93 ? -11.974 0.564 -0.969 1.00 97.81 93 ILE A C 1
ATOM 751 O O . ILE A 1 93 ? -13.158 0.798 -0.743 1.00 97.81 93 ILE A O 1
ATOM 755 N N . GLY A 1 94 ? -11.160 1.469 -1.513 1.00 97.50 94 GLY A N 1
ATOM 756 C CA . GLY A 1 94 ? -11.567 2.830 -1.860 1.00 97.50 94 GLY A CA 1
ATOM 757 C C . GLY A 1 94 ? -11.646 3.790 -0.671 1.00 97.50 94 GLY A C 1
ATOM 758 O O . GLY A 1 94 ? -11.844 4.985 -0.881 1.00 97.50 94 GLY A O 1
ATOM 759 N N . LYS A 1 95 ? -11.459 3.315 0.566 1.00 97.56 95 LYS A N 1
ATOM 760 C CA . LYS A 1 95 ? -11.388 4.183 1.745 1.00 97.56 95 LYS A CA 1
ATOM 761 C C . LYS A 1 95 ? -9.990 4.741 1.937 1.00 97.56 95 LYS A C 1
ATOM 763 O O . LYS A 1 95 ? -8.997 4.127 1.550 1.00 97.56 95 LYS A O 1
ATOM 768 N N . SER A 1 96 ? -9.931 5.893 2.592 1.00 97.44 96 SER A N 1
ATOM 769 C CA . SER A 1 96 ? -8.675 6.554 2.911 1.00 97.44 96 SER A CA 1
ATOM 770 C C . SER A 1 96 ? -8.196 6.234 4.323 1.00 97.44 96 SER A C 1
ATOM 772 O O . SER A 1 96 ? -8.954 6.367 5.285 1.00 97.44 96 SER A O 1
ATOM 774 N N . ILE A 1 97 ? -6.917 5.894 4.452 1.00 98.06 97 ILE A N 1
ATOM 775 C CA . ILE A 1 97 ? -6.186 5.824 5.723 1.00 98.06 97 ILE A CA 1
ATOM 776 C C . ILE A 1 97 ? -5.118 6.916 5.757 1.00 98.06 97 ILE A C 1
ATOM 778 O O . ILE A 1 97 ? -4.656 7.374 4.715 1.00 98.06 97 ILE A O 1
ATOM 782 N N . THR A 1 98 ? -4.720 7.355 6.945 1.00 98.19 98 THR A N 1
ATOM 783 C CA . THR A 1 98 ? -3.677 8.375 7.103 1.00 98.19 98 THR A CA 1
ATOM 784 C C . THR A 1 98 ? -2.383 7.740 7.579 1.00 98.19 98 THR A C 1
ATOM 786 O O . THR A 1 98 ? -2.379 7.032 8.588 1.00 98.19 98 THR A O 1
ATOM 789 N N . TYR A 1 99 ? -1.288 8.055 6.895 1.00 97.31 99 TYR A N 1
ATOM 790 C CA . TYR A 1 99 ? 0.077 7.686 7.262 1.00 97.31 99 TYR A CA 1
ATOM 791 C C . TYR A 1 99 ? 0.991 8.889 7.015 1.00 97.31 99 TYR A C 1
ATOM 793 O O . TYR A 1 99 ? 0.878 9.536 5.978 1.00 97.31 99 TYR A O 1
ATOM 801 N N . ASN A 1 100 ? 1.854 9.222 7.980 1.00 94.19 100 ASN A N 1
ATOM 802 C CA . ASN A 1 100 ? 2.746 10.386 7.915 1.00 94.19 100 ASN A CA 1
ATOM 803 C C . ASN A 1 100 ? 2.030 11.695 7.502 1.00 94.19 100 ASN A C 1
ATOM 805 O O . ASN A 1 100 ? 2.482 12.428 6.630 1.00 94.19 100 ASN A O 1
ATOM 809 N N . ASN A 1 101 ? 0.860 11.950 8.099 1.00 93.88 101 ASN A N 1
ATOM 810 C CA . ASN A 1 101 ? -0.028 13.090 7.816 1.00 93.88 101 ASN A CA 1
ATOM 811 C C . ASN A 1 101 ? -0.576 13.192 6.378 1.00 93.88 101 ASN A C 1
ATOM 813 O O . ASN A 1 101 ? -1.294 14.142 6.081 1.00 93.88 101 ASN A O 1
ATOM 817 N N . GLU A 1 102 ? -0.336 12.193 5.535 1.00 96.50 102 GLU A N 1
ATOM 818 C CA . GLU A 1 102 ? -0.854 12.102 4.172 1.00 96.50 102 GLU A CA 1
ATOM 819 C C . GLU A 1 102 ? -2.001 11.085 4.100 1.00 96.50 102 GLU A C 1
ATOM 821 O O . GLU A 1 102 ? -2.050 10.115 4.865 1.00 96.50 102 GLU A O 1
ATOM 826 N N . SER A 1 103 ? -2.952 11.310 3.193 1.00 97.62 103 SER A N 1
ATOM 827 C CA . SER A 1 103 ? -4.128 10.449 3.018 1.00 97.62 103 SER A CA 1
ATOM 828 C C . SER A 1 103 ? -3.928 9.491 1.850 1.00 97.62 103 SER A C 1
ATOM 830 O O . SER A 1 103 ? -3.763 9.943 0.725 1.00 97.62 103 SER A O 1
ATOM 832 N N . TYR A 1 104 ? -3.980 8.183 2.113 1.00 98.31 104 TYR A N 1
ATOM 833 C CA . TYR A 1 104 ? -3.792 7.123 1.124 1.00 98.31 104 TYR A CA 1
ATOM 834 C C . TYR A 1 104 ? -5.065 6.315 0.917 1.00 98.31 104 TYR A C 1
ATOM 836 O O . TYR A 1 104 ? -5.683 5.877 1.885 1.00 98.31 104 TYR A O 1
ATOM 844 N N . VAL A 1 105 ? -5.417 6.055 -0.339 1.00 98.31 105 VAL A N 1
ATOM 845 C CA . VAL A 1 105 ? -6.570 5.233 -0.712 1.00 98.31 105 VAL A CA 1
ATOM 846 C C . VAL A 1 105 ? -6.174 3.762 -0.734 1.00 98.31 105 VAL A C 1
ATOM 848 O O . VAL A 1 105 ? -5.238 3.371 -1.435 1.00 98.31 105 VAL A O 1
ATOM 851 N N . VAL A 1 106 ? -6.915 2.928 -0.005 1.00 98.31 106 VAL A N 1
ATOM 852 C CA . VAL A 1 106 ? -6.721 1.477 -0.019 1.00 98.31 106 VAL A CA 1
ATOM 853 C C . VAL A 1 106 ? -7.166 0.922 -1.369 1.00 98.31 106 VAL A C 1
ATOM 855 O O . VAL A 1 106 ? -8.346 0.968 -1.723 1.00 98.31 106 VAL A O 1
ATOM 858 N N . LYS A 1 107 ? -6.214 0.381 -2.129 1.00 98.12 107 LYS A N 1
ATOM 859 C CA . LYS A 1 107 ? -6.456 -0.198 -3.456 1.00 98.12 107 LYS A CA 1
ATOM 860 C C . LYS A 1 107 ? -6.650 -1.704 -3.417 1.00 98.12 107 LYS A C 1
ATOM 862 O O . LYS A 1 107 ? -7.442 -2.219 -4.208 1.00 98.12 107 LYS A O 1
ATOM 867 N N . SER A 1 108 ? -5.970 -2.384 -2.492 1.00 97.81 108 SER A N 1
ATOM 868 C CA . SER A 1 108 ? -5.973 -3.846 -2.426 1.00 97.81 108 SER A CA 1
ATOM 869 C C . SER A 1 108 ? -5.765 -4.377 -1.013 1.00 97.81 108 SER A C 1
ATOM 871 O O . SER A 1 108 ? -5.055 -3.772 -0.209 1.00 97.81 108 SER A O 1
ATOM 873 N N . ILE A 1 109 ? -6.349 -5.547 -0.756 1.00 98.06 109 ILE A N 1
ATOM 874 C CA . ILE A 1 109 ? -6.053 -6.396 0.400 1.00 98.06 109 ILE A CA 1
ATOM 875 C C . ILE A 1 109 ? -5.311 -7.632 -0.104 1.00 98.06 109 ILE A C 1
ATOM 877 O O . ILE A 1 109 ? -5.783 -8.276 -1.047 1.00 98.06 109 ILE A O 1
ATOM 881 N N . TYR A 1 110 ? -4.190 -7.982 0.519 1.00 97.44 110 TYR A N 1
ATOM 882 C CA . TYR A 1 110 ? -3.412 -9.169 0.164 1.00 97.44 110 TYR A CA 1
ATOM 883 C C . TYR A 1 110 ? -3.160 -10.092 1.355 1.00 97.44 110 TYR A C 1
ATOM 885 O O . TYR A 1 110 ? -3.203 -9.684 2.517 1.00 97.44 110 TYR A O 1
ATOM 893 N N . ARG A 1 111 ? -2.864 -11.354 1.053 1.00 96.62 111 ARG A N 1
ATOM 894 C CA . ARG A 1 111 ? -2.475 -12.362 2.034 1.00 96.62 111 ARG A CA 1
ATOM 895 C C . ARG A 1 111 ? -0.961 -12.506 2.098 1.00 96.62 111 ARG A C 1
ATOM 897 O O . ARG A 1 111 ? -0.282 -12.595 1.077 1.00 96.62 111 ARG A O 1
ATOM 904 N N . ILE A 1 112 ? -0.446 -12.588 3.321 1.00 93.69 112 ILE A N 1
ATOM 905 C CA . ILE A 1 112 ? 0.945 -12.952 3.594 1.00 93.69 112 ILE A CA 1
ATOM 906 C C . ILE A 1 112 ? 0.981 -14.454 3.885 1.00 93.69 112 ILE A C 1
ATOM 908 O O . ILE A 1 112 ? 0.490 -14.898 4.923 1.00 93.69 112 ILE A O 1
ATOM 912 N N . SER A 1 113 ? 1.564 -15.236 2.978 1.00 86.62 113 SER A N 1
ATOM 913 C CA . SER A 1 113 ? 1.766 -16.674 3.191 1.00 86.62 113 SER A CA 1
ATOM 914 C C . SER A 1 113 ? 2.965 -16.901 4.109 1.00 86.62 113 SER A C 1
ATOM 916 O O . SER A 1 113 ? 4.050 -16.393 3.834 1.00 86.62 113 SER A O 1
ATOM 918 N N . ARG A 1 114 ? 2.780 -17.647 5.206 1.00 85.25 114 ARG A N 1
ATOM 919 C CA . ARG A 1 114 ? 3.839 -17.933 6.188 1.00 85.25 114 ARG A CA 1
ATOM 920 C C . ARG A 1 114 ? 4.377 -19.365 6.031 1.00 85.25 114 ARG A C 1
ATOM 922 O O . ARG A 1 114 ? 3.578 -20.267 5.783 1.00 85.25 114 ARG A O 1
ATOM 929 N N . PRO A 1 115 ? 5.690 -19.593 6.241 1.00 81.69 115 PRO A N 1
ATOM 930 C CA . PRO A 1 115 ? 6.706 -18.598 6.602 1.00 81.69 115 PRO A CA 1
ATOM 931 C C . PRO A 1 115 ? 7.135 -17.736 5.401 1.00 81.69 115 PRO A C 1
ATOM 933 O O . PRO A 1 115 ? 7.301 -18.250 4.300 1.00 81.69 115 PRO A O 1
ATOM 936 N N . SER A 1 116 ? 7.359 -16.438 5.625 1.00 83.19 116 SER A N 1
ATOM 937 C CA . SER A 1 116 ? 7.941 -15.528 4.630 1.00 83.19 116 SER A CA 1
ATOM 938 C C . SER A 1 116 ? 9.053 -14.690 5.261 1.00 83.19 116 SER A C 1
ATOM 940 O O . SER A 1 116 ? 8.954 -14.272 6.413 1.00 83.19 116 SER A O 1
ATOM 942 N N . SER A 1 117 ? 10.124 -14.438 4.506 1.00 84.62 117 SER A N 1
ATOM 943 C CA . SER A 1 117 ? 11.197 -13.515 4.900 1.00 84.62 117 SER A CA 1
ATOM 944 C C . SER A 1 117 ? 10.789 -12.044 4.757 1.00 84.62 117 SER A C 1
ATOM 946 O O . SER A 1 117 ? 11.403 -11.172 5.373 1.00 84.62 117 SER A O 1
ATOM 948 N N . PHE A 1 118 ? 9.748 -11.766 3.965 1.00 88.44 118 PHE A N 1
ATOM 949 C CA . PHE A 1 118 ? 9.224 -10.430 3.713 1.00 88.44 118 PHE A CA 1
ATOM 950 C C . PHE A 1 118 ? 7.700 -10.409 3.914 1.00 88.44 118 PHE A C 1
ATOM 952 O O . PHE A 1 118 ? 6.939 -11.062 3.201 1.00 88.44 118 PHE A O 1
ATOM 959 N N . GLU A 1 119 ? 7.249 -9.682 4.931 1.00 93.88 119 GLU A N 1
ATOM 960 C CA . GLU A 1 119 ? 5.888 -9.694 5.467 1.00 93.88 119 GLU A CA 1
ATOM 961 C C . GLU A 1 119 ? 5.392 -8.261 5.741 1.00 93.88 119 GLU A C 1
ATOM 963 O O . GLU A 1 119 ? 5.082 -7.931 6.889 1.00 93.88 119 GLU A O 1
ATOM 968 N N . PRO A 1 120 ? 5.354 -7.368 4.738 1.00 96.25 120 PRO A N 1
ATOM 969 C CA . PRO A 1 120 ? 4.844 -6.023 4.942 1.00 96.25 120 PRO A CA 1
ATOM 970 C C . PRO A 1 120 ? 3.377 -6.117 5.352 1.00 96.25 120 PRO A C 1
ATOM 972 O O . PRO A 1 120 ? 2.597 -6.825 4.719 1.00 96.25 120 PRO A O 1
ATOM 975 N N . ASN A 1 121 ? 2.992 -5.387 6.386 1.00 97.44 121 ASN A N 1
ATOM 976 C CA . ASN A 1 121 ? 1.599 -5.226 6.791 1.00 97.44 121 ASN A CA 1
ATOM 977 C C . ASN A 1 121 ? 0.897 -4.145 5.959 1.00 97.44 121 ASN A C 1
ATOM 979 O O . ASN A 1 121 ? -0.301 -4.229 5.692 1.00 97.44 121 ASN A O 1
ATOM 983 N N . TYR A 1 122 ? 1.677 -3.160 5.518 1.00 97.94 122 TYR A N 1
ATOM 984 C CA . TYR A 1 122 ? 1.256 -2.085 4.635 1.00 97.94 122 TYR A CA 1
ATOM 985 C C . TYR A 1 122 ? 2.321 -1.877 3.563 1.00 97.94 122 TYR A C 1
ATOM 987 O O . TYR A 1 122 ? 3.512 -1.858 3.880 1.00 97.94 122 TYR A O 1
ATOM 995 N N . VAL A 1 123 ? 1.902 -1.656 2.319 1.00 97.75 123 VAL A N 1
ATOM 996 C CA . VAL A 1 123 ? 2.778 -1.182 1.242 1.00 97.75 123 VAL A CA 1
ATOM 997 C C . VAL A 1 123 ? 2.193 0.109 0.687 1.00 97.75 123 VAL A C 1
ATOM 999 O O . VAL A 1 123 ? 1.165 0.091 0.009 1.00 97.75 123 VAL A O 1
ATOM 1002 N N . PHE A 1 124 ? 2.821 1.234 1.016 1.00 97.69 124 PHE A N 1
ATOM 1003 C CA . PHE A 1 124 ? 2.421 2.558 0.548 1.00 97.69 124 PHE A CA 1
ATOM 1004 C C . PHE A 1 124 ? 3.166 2.929 -0.733 1.00 97.69 124 PHE A C 1
ATOM 1006 O O . PHE A 1 124 ? 4.378 2.731 -0.844 1.00 97.69 124 PHE A O 1
ATOM 1013 N N . SER A 1 125 ? 2.461 3.557 -1.673 1.00 95.75 125 SER A N 1
ATOM 1014 C CA . SER A 1 125 ? 3.109 4.263 -2.776 1.00 95.75 125 SER A CA 1
ATOM 1015 C C . SER A 1 125 ? 3.929 5.425 -2.215 1.00 95.75 125 SER A C 1
ATOM 1017 O O . SER A 1 125 ? 3.405 6.217 -1.434 1.00 95.75 125 SER A O 1
ATOM 1019 N N . GLY A 1 126 ? 5.174 5.597 -2.637 1.00 91.88 126 GLY A N 1
ATOM 1020 C CA . GLY A 1 126 ? 5.942 6.775 -2.216 1.00 91.88 126 GLY A CA 1
ATOM 1021 C C . GLY A 1 126 ? 7.244 6.990 -2.965 1.00 91.88 126 GLY A C 1
ATOM 1022 O O . GLY A 1 126 ? 7.739 8.115 -3.010 1.00 91.88 126 GLY A O 1
ATOM 1023 N N . ILE A 1 127 ? 7.764 5.950 -3.616 1.00 90.56 127 ILE A N 1
ATOM 1024 C CA . ILE A 1 127 ? 8.943 6.057 -4.469 1.00 90.56 127 ILE A CA 1
ATOM 1025 C C . ILE A 1 127 ? 8.479 6.238 -5.911 1.00 90.56 127 ILE A C 1
ATOM 1027 O O . ILE A 1 127 ? 7.663 5.472 -6.420 1.00 90.56 127 ILE A O 1
ATOM 1031 N N . ARG A 1 128 ? 8.972 7.289 -6.568 1.00 82.50 128 ARG A N 1
ATOM 1032 C CA . ARG A 1 128 ? 8.651 7.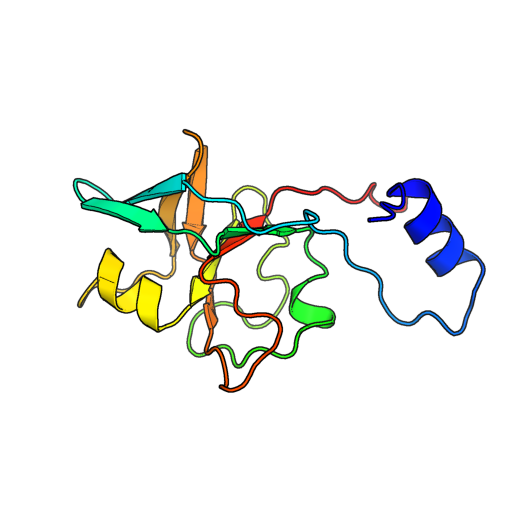575 -7.967 1.00 82.50 128 ARG A CA 1
ATOM 1033 C C . ARG A 1 128 ? 9.797 7.133 -8.856 1.00 82.50 128 ARG A C 1
ATOM 1035 O O . ARG A 1 128 ? 10.931 7.562 -8.647 1.00 82.50 128 ARG A O 1
ATOM 1042 N N . ARG A 1 129 ? 9.469 6.341 -9.873 1.00 74.25 129 ARG A N 1
ATOM 1043 C CA . ARG A 1 129 ? 10.355 6.133 -11.015 1.00 74.25 129 ARG A CA 1
ATOM 1044 C C . ARG A 1 129 ? 10.280 7.369 -11.916 1.00 74.25 129 ARG A C 1
ATOM 1046 O O . ARG A 1 129 ? 9.182 7.909 -12.081 1.00 74.25 129 ARG A O 1
ATOM 1053 N N . PRO A 1 130 ? 11.404 7.865 -12.453 1.00 65.56 130 PRO A N 1
ATOM 1054 C CA . PRO A 1 130 ? 11.338 8.786 -13.576 1.00 65.56 130 PRO A CA 1
ATOM 1055 C C . PRO A 1 130 ? 10.594 8.072 -14.709 1.00 65.56 130 PRO A C 1
ATOM 1057 O O . PRO A 1 130 ? 10.924 6.935 -15.039 1.00 65.56 130 PRO A O 1
ATOM 1060 N N . GLU A 1 131 ? 9.547 8.695 -15.248 1.00 56.84 131 GLU A N 1
ATOM 1061 C CA . GLU A 1 131 ? 8.884 8.159 -16.435 1.00 56.84 131 GLU A CA 1
ATOM 1062 C C . GLU A 1 131 ? 9.929 8.109 -17.552 1.00 56.84 131 GLU A C 1
ATOM 1064 O O . GLU A 1 131 ? 10.576 9.117 -17.847 1.00 56.84 131 GLU A O 1
ATOM 1069 N N . SER A 1 132 ? 10.154 6.922 -18.110 1.00 49.56 132 SER A N 1
ATOM 1070 C CA . SER A 1 132 ? 10.969 6.756 -19.307 1.00 49.56 132 SER A CA 1
ATOM 1071 C C . SER A 1 132 ? 10.225 7.464 -20.442 1.00 49.56 132 SER A C 1
ATOM 1073 O O . SER A 1 132 ? 9.227 6.942 -20.940 1.00 49.56 132 SER A O 1
ATOM 1075 N N . GLY A 1 133 ? 10.631 8.699 -20.741 1.00 35.16 133 GLY A N 1
ATOM 1076 C CA . GLY A 1 133 ? 10.170 9.442 -21.915 1.00 35.16 133 GLY A CA 1
ATOM 1077 C C . GLY A 1 133 ? 10.668 8.829 -23.213 1.00 35.16 133 GLY A C 1
ATOM 1078 O O . GLY A 1 133 ? 11.715 8.142 -23.177 1.00 35.16 133 GLY A O 1
#

Secondary structure (DSSP, 8-state):
-----HHHHHHHHHH-TT------B-SS-EEEEEEETTEEEEEEEEEEE-TTHHHHS--EEEEE-SSSTTTSTTEEEEEHHHHHHHHTTS--TT-EEEETTEEEEEEEEEE-PSS-S---SEEEE-PPPPP--

InterPro domains:
  IPR025857 MacB-like periplasmic core domain [PF12704] (12-112)

Radius of gyration: 15.18 Å; Cα contacts (8 Å, |Δi|>4): 249; chains: 1; bounding box: 41×32×38 Å

Sequence (133 aa):
WATNSIPFGETCKATIPEIETISFMNVWYNGDVVKFGNKKLFDKKIMVSDNGFFDIFPFEVLKGARKDILKEKFSVAISEEQADLLFRNEDPIGKSITYNNESYVVKSIYRISRPSSFEPNYVFSGIRRPESG

Organism: NCBI:txid2133765

Solvent-accessible surface area (backbone atoms only — not comparable to full-atom values): 7817 Å² total; per-residue (Å²): 133,92,80,81,54,69,71,55,56,53,48,46,51,74,74,36,87,84,51,85,80,76,64,55,61,59,95,58,60,41,70,50,58,42,31,47,91,93,47,75,44,80,43,65,33,34,35,42,19,25,51,38,48,69,81,73,47,86,58,51,65,78,40,69,48,88,63,69,49,29,62,51,82,44,14,22,37,32,20,50,71,51,47,43,72,75,42,58,90,50,82,55,65,75,38,66,35,35,47,90,95,39,72,24,32,27,32,25,30,26,47,79,71,81,90,58,100,75,69,61,45,30,43,31,33,75,48,80,76,80,77,86,124